Protein AF-A0A9E1ZHQ7-F1 (afdb_monomer)

Nearest PDB structures (foldseek):
  6vxn-assembly1_A  TM=8.717E-01  e=4.088E-06  Arabidopsis thaliana
  6vxm-assembly1_A  TM=8.747E-01  e=6.901E-06  Arabidopsis thaliana
  2vv5-assembly1_G  TM=8.905E-01  e=1.418E-05  Escherichia coli
  4age-assembly1_C  TM=8.911E-01  e=2.099E-05  Escherichia coli
  4agf-assembly1_G  TM=8.908E-01  e=3.319E-05  Escherichia coli

Mean predicted aligned error: 6.9 Å

Secondary structure (DSSP, 8-state):
--HHHHHHHHHHHHHH-SS-TT-EEEETTEEEEEEEE-SSEEEEEETTEEEEEEHHHHHHS--EE--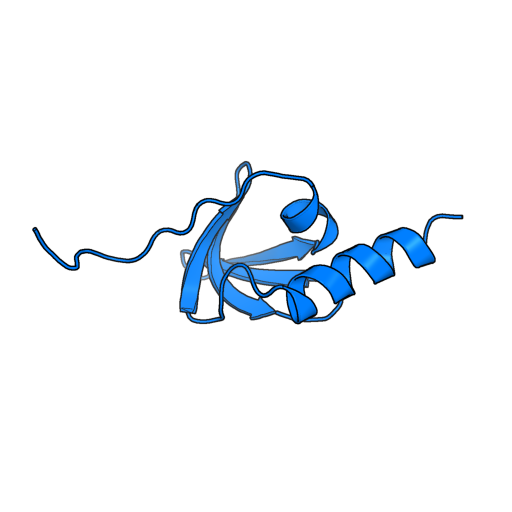-S----

pLDDT: mean 83.18, std 15.68, range [42.41, 97.25]

Structure (mmCIF, N/CA/C/O backbone):
data_AF-A0A9E1ZHQ7-F1
#
_entry.id   AF-A0A9E1ZHQ7-F1
#
loop_
_atom_site.group_PDB
_atom_site.id
_atom_site.type_symbol
_atom_site.label_atom_id
_atom_site.label_alt_id
_atom_site.label_comp_id
_atom_site.label_asym_id
_atom_site.label_entity_id
_atom_site.label_seq_id
_atom_site.pdbx_PDB_ins_code
_atom_site.Cartn_x
_atom_site.Cartn_y
_atom_site.Cartn_z
_atom_site.occupancy
_atom_site.B_iso_or_equiv
_atom_site.auth_seq_id
_atom_site.auth_comp_id
_atom_site.auth_asym_id
_atom_site.auth_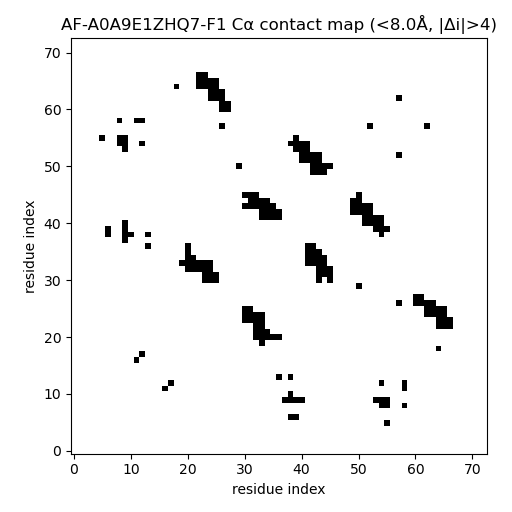atom_id
_atom_site.pdbx_PDB_model_num
ATOM 1 N N . LYS A 1 1 ? 23.842 2.856 -4.893 1.00 51.81 1 LYS A N 1
ATOM 2 C CA . LYS A 1 1 ? 23.590 1.412 -5.144 1.00 51.81 1 LYS A CA 1
ATOM 3 C C . LYS A 1 1 ? 22.141 1.041 -4.773 1.00 51.81 1 LYS A C 1
ATOM 5 O O . LYS A 1 1 ? 21.796 -0.129 -4.722 1.00 51.81 1 LYS A O 1
ATOM 10 N N . ASP A 1 2 ? 21.270 2.041 -4.593 1.00 58.66 2 ASP A N 1
ATOM 11 C CA . ASP A 1 2 ? 20.046 1.920 -3.788 1.00 58.66 2 ASP A CA 1
ATOM 12 C C . ASP A 1 2 ? 18.763 2.006 -4.625 1.00 58.66 2 ASP A C 1
ATOM 14 O O . ASP A 1 2 ? 17.677 1.671 -4.158 1.00 58.66 2 ASP A O 1
ATOM 18 N N . SER A 1 3 ? 18.875 2.405 -5.894 1.00 53.53 3 SER A N 1
ATOM 19 C CA . SER A 1 3 ? 17.721 2.584 -6.779 1.00 53.53 3 SER A CA 1
ATOM 20 C C . SER A 1 3 ? 17.052 1.262 -7.171 1.00 53.53 3 SER A C 1
ATOM 22 O O . SER A 1 3 ? 15.839 1.236 -7.339 1.00 53.53 3 SER A O 1
ATOM 24 N N . ILE A 1 4 ? 17.810 0.160 -7.269 1.00 54.41 4 ILE A N 1
ATOM 25 C CA . ILE A 1 4 ? 17.269 -1.165 -7.630 1.00 54.41 4 ILE A CA 1
ATOM 26 C C . ILE A 1 4 ? 16.599 -1.832 -6.419 1.00 54.41 4 ILE A C 1
ATOM 28 O O . ILE A 1 4 ? 15.501 -2.364 -6.555 1.00 54.41 4 ILE A O 1
ATOM 32 N N . SER A 1 5 ? 17.188 -1.738 -5.220 1.00 55.78 5 SER A N 1
ATOM 33 C CA . SER A 1 5 ? 16.584 -2.290 -3.993 1.00 55.78 5 SER A CA 1
ATOM 34 C C . SER A 1 5 ? 15.261 -1.608 -3.624 1.00 55.78 5 SER A C 1
ATOM 36 O O . SER A 1 5 ? 14.321 -2.273 -3.185 1.00 55.78 5 SER A O 1
ATOM 38 N N . ASN A 1 6 ? 15.157 -0.294 -3.854 1.00 55.81 6 ASN A N 1
ATOM 39 C CA . ASN A 1 6 ? 13.916 0.457 -3.647 1.00 55.81 6 ASN A CA 1
ATOM 40 C C . ASN A 1 6 ? 12.844 0.148 -4.709 1.00 55.81 6 ASN A C 1
ATOM 42 O O . ASN A 1 6 ? 11.656 0.225 -4.410 1.00 55.81 6 ASN A O 1
ATOM 46 N N . LEU A 1 7 ? 13.240 -0.223 -5.934 1.00 59.53 7 LEU A N 1
ATOM 47 C CA . LEU A 1 7 ? 12.303 -0.672 -6.972 1.00 59.53 7 LEU A CA 1
ATOM 48 C C . LEU A 1 7 ? 11.771 -2.081 -6.679 1.00 59.53 7 LEU A C 1
ATOM 50 O O . LEU A 1 7 ? 10.579 -2.336 -6.831 1.00 59.53 7 LEU A O 1
ATOM 54 N N . LEU A 1 8 ? 12.645 -2.988 -6.228 1.00 61.22 8 LEU A N 1
ATOM 55 C CA . LEU A 1 8 ? 12.295 -4.388 -5.979 1.00 61.22 8 LEU A CA 1
ATOM 56 C C . LEU A 1 8 ? 11.252 -4.525 -4.862 1.00 61.22 8 LEU A C 1
ATOM 58 O O . LEU A 1 8 ? 10.298 -5.285 -4.992 1.00 61.22 8 LEU A O 1
ATOM 62 N N . SER A 1 9 ? 11.384 -3.732 -3.798 1.00 59.84 9 SER A N 1
ATOM 63 C CA . SER A 1 9 ? 10.414 -3.708 -2.695 1.00 59.84 9 SER A CA 1
ATOM 64 C C . SER A 1 9 ? 9.044 -3.152 -3.112 1.00 59.84 9 SER A C 1
ATOM 66 O O . SER A 1 9 ? 8.023 -3.541 -2.554 1.00 59.84 9 SER A O 1
ATOM 68 N N . GLY A 1 10 ? 9.008 -2.308 -4.145 1.00 61.09 10 GLY A N 1
ATOM 69 C CA . GLY A 1 10 ? 7.785 -1.856 -4.802 1.00 61.09 10 GLY A CA 1
ATOM 70 C C . GLY A 1 10 ? 7.068 -2.928 -5.621 1.00 61.09 10 GLY A C 1
ATOM 71 O O . GLY A 1 10 ? 5.845 -3.038 -5.574 1.00 61.09 10 GLY A O 1
ATOM 72 N N . VAL A 1 11 ? 7.840 -3.748 -6.336 1.00 71.62 11 VAL A N 1
ATOM 73 C CA . VAL A 1 11 ? 7.336 -4.836 -7.187 1.00 71.62 11 VAL A CA 1
ATOM 74 C C . VAL A 1 11 ? 6.829 -6.020 -6.357 1.00 71.62 11 VAL A C 1
ATOM 76 O O . VAL A 1 11 ? 5.812 -6.613 -6.703 1.00 71.62 11 VAL A O 1
ATOM 79 N N . LEU A 1 12 ? 7.483 -6.348 -5.239 1.00 71.81 12 LEU A N 1
ATOM 80 C CA . LEU A 1 12 ? 7.106 -7.504 -4.416 1.00 71.81 12 LEU A CA 1
ATOM 81 C C . LEU A 1 12 ? 5.716 -7.376 -3.781 1.00 71.81 12 LEU A C 1
ATOM 83 O O . LEU A 1 12 ? 5.015 -8.378 -3.686 1.00 71.81 12 LEU A O 1
ATOM 87 N N . ILE A 1 13 ? 5.281 -6.170 -3.406 1.00 78.75 13 ILE A N 1
ATOM 88 C CA . ILE A 1 13 ? 3.915 -5.957 -2.897 1.00 78.75 13 ILE A CA 1
ATOM 89 C C . ILE A 1 13 ? 2.878 -6.204 -3.994 1.00 78.75 13 ILE A C 1
ATOM 91 O O . ILE A 1 13 ? 1.850 -6.815 -3.729 1.00 78.75 13 ILE A O 1
ATOM 95 N N . LEU A 1 14 ? 3.161 -5.803 -5.234 1.00 75.44 14 LEU A N 1
ATOM 96 C CA . LEU A 1 14 ? 2.258 -6.047 -6.361 1.00 75.44 14 LEU A CA 1
ATOM 97 C C . LEU A 1 14 ? 2.178 -7.531 -6.751 1.00 75.44 14 LEU A C 1
ATOM 99 O O . LEU A 1 14 ? 1.149 -7.958 -7.272 1.00 75.44 14 LEU A O 1
ATOM 103 N N . ILE A 1 15 ? 3.247 -8.299 -6.509 1.00 78.12 15 ILE A N 1
ATOM 104 C CA . ILE A 1 15 ? 3.297 -9.746 -6.763 1.00 78.12 15 ILE A CA 1
ATOM 105 C C . ILE A 1 15 ? 2.610 -10.525 -5.638 1.00 78.12 15 ILE A C 1
ATOM 107 O O . ILE A 1 15 ? 1.778 -11.382 -5.915 1.00 78.12 15 ILE A O 1
ATOM 111 N N . HIS A 1 16 ? 2.965 -10.252 -4.380 1.00 80.75 16 HIS A N 1
ATOM 112 C CA . HIS A 1 16 ? 2.471 -11.018 -3.235 1.00 80.75 16 HIS A CA 1
ATOM 113 C C . HIS A 1 16 ? 1.109 -10.557 -2.723 1.00 80.75 16 HIS A C 1
ATOM 115 O O . HIS A 1 16 ? 0.464 -11.337 -2.034 1.00 80.75 16 HIS A O 1
ATOM 121 N N . ARG A 1 17 ? 0.703 -9.316 -3.034 1.00 82.06 17 ARG A N 1
ATOM 122 C CA . ARG A 1 17 ? -0.572 -8.693 -2.638 1.00 82.06 17 ARG A CA 1
ATOM 123 C C . ARG A 1 17 ? -1.041 -9.102 -1.235 1.00 82.06 17 ARG A C 1
ATOM 125 O O . ARG A 1 17 ? -2.072 -9.748 -1.099 1.00 82.06 17 ARG A O 1
ATOM 132 N N . PRO A 1 18 ? -0.290 -8.758 -0.176 1.00 86.38 18 PRO A N 1
ATOM 133 C CA . PRO A 1 18 ? -0.678 -9.122 1.187 1.00 86.38 18 PRO A CA 1
ATOM 134 C C . PRO A 1 18 ? -1.979 -8.446 1.651 1.00 86.38 18 PRO A C 1
ATOM 136 O O . PRO A 1 18 ? -2.534 -8.857 2.659 1.00 86.38 18 PRO A O 1
ATOM 139 N N . PHE A 1 19 ? -2.422 -7.403 0.950 1.00 91.75 19 PHE A N 1
ATOM 140 C CA . PHE A 1 19 ? -3.666 -6.666 1.143 1.00 91.75 19 PHE A CA 1
ATOM 141 C C . PHE A 1 19 ? -4.079 -6.073 -0.212 1.00 91.75 19 PHE A C 1
ATOM 143 O O . PHE A 1 19 ? -3.238 -5.918 -1.111 1.00 91.75 19 PHE A O 1
ATOM 150 N N . ASP A 1 20 ? -5.342 -5.689 -0.338 1.00 91.50 20 ASP A N 1
ATOM 151 C CA . ASP A 1 20 ? -5.917 -5.124 -1.553 1.00 91.50 20 ASP A CA 1
ATOM 152 C C . ASP A 1 20 ? -6.432 -3.691 -1.353 1.00 91.50 20 ASP A C 1
ATOM 154 O O . ASP A 1 20 ? -6.538 -3.152 -0.249 1.00 91.50 20 ASP A O 1
ATOM 158 N N . VAL A 1 21 ? -6.735 -3.031 -2.473 1.00 93.69 21 VAL A N 1
ATOM 159 C CA . VAL A 1 21 ? -7.484 -1.769 -2.454 1.00 93.69 21 VAL A CA 1
ATOM 160 C C . VAL A 1 21 ? -8.857 -2.033 -1.839 1.00 93.69 21 VAL A C 1
ATOM 162 O O . VAL A 1 21 ? -9.577 -2.912 -2.302 1.00 93.69 21 VAL A O 1
ATOM 165 N N . GLY A 1 22 ? -9.223 -1.246 -0.828 1.00 93.81 22 GLY A N 1
ATOM 166 C CA . GLY A 1 22 ? -10.426 -1.457 -0.020 1.00 93.81 22 GLY A CA 1
ATOM 167 C C . GLY A 1 22 ? -10.144 -1.986 1.387 1.00 93.81 22 GLY A C 1
ATOM 168 O O . GLY A 1 22 ? -10.980 -1.797 2.268 1.00 93.81 22 GLY A O 1
ATOM 169 N N . ASP A 1 23 ? -8.959 -2.542 1.641 1.00 95.00 23 ASP A N 1
ATOM 170 C CA . ASP A 1 23 ? -8.568 -2.918 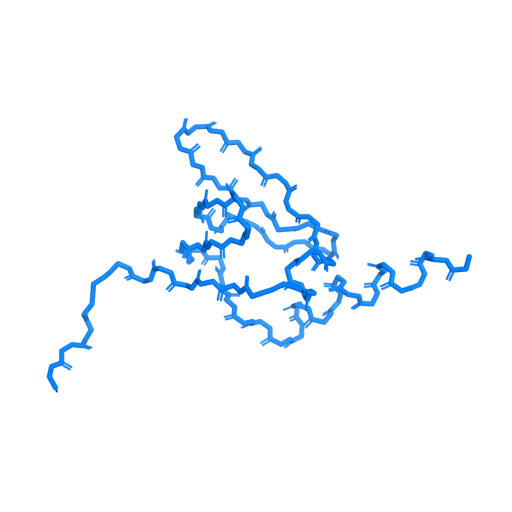2.997 1.00 95.00 23 ASP A CA 1
ATOM 171 C C . ASP A 1 23 ? -8.225 -1.679 3.822 1.00 95.00 23 ASP A C 1
ATOM 173 O O . ASP A 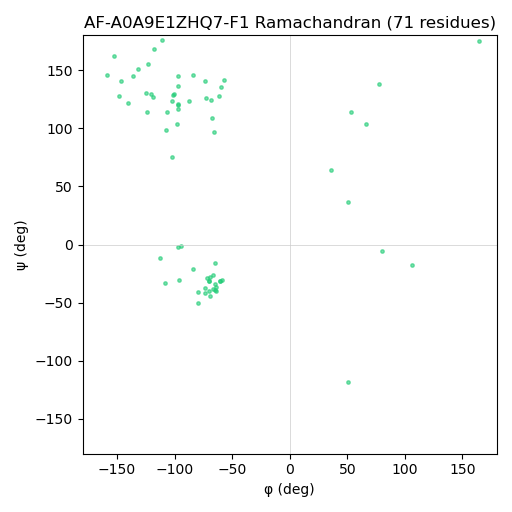1 23 ? -7.569 -0.749 3.348 1.00 95.00 23 ASP A O 1
ATOM 177 N N . THR A 1 24 ? -8.617 -1.667 5.094 1.00 95.62 24 THR A N 1
ATOM 178 C CA . THR A 1 24 ? -8.032 -0.726 6.053 1.00 95.62 24 THR A CA 1
ATOM 179 C C . THR A 1 24 ? -6.787 -1.372 6.627 1.00 95.62 24 THR A C 1
ATOM 181 O O . THR A 1 24 ? -6.860 -2.470 7.167 1.00 95.62 24 THR A O 1
ATOM 184 N N . ILE A 1 25 ? -5.635 -0.715 6.518 1.00 96.00 25 ILE A N 1
ATOM 185 C CA . ILE A 1 25 ? -4.378 -1.261 7.034 1.00 96.00 25 ILE A CA 1
ATOM 186 C C . ILE A 1 25 ? -3.722 -0.315 8.029 1.00 96.00 25 ILE A C 1
ATOM 188 O O . ILE A 1 25 ? -3.899 0.903 7.970 1.00 96.00 25 ILE A O 1
ATOM 192 N N . LYS A 1 26 ? -2.899 -0.887 8.907 1.00 96.19 26 LYS A N 1
ATOM 193 C CA . LYS A 1 26 ? -2.031 -0.164 9.832 1.00 96.19 26 LYS A CA 1
ATOM 194 C C . LYS A 1 26 ? -0.585 -0.598 9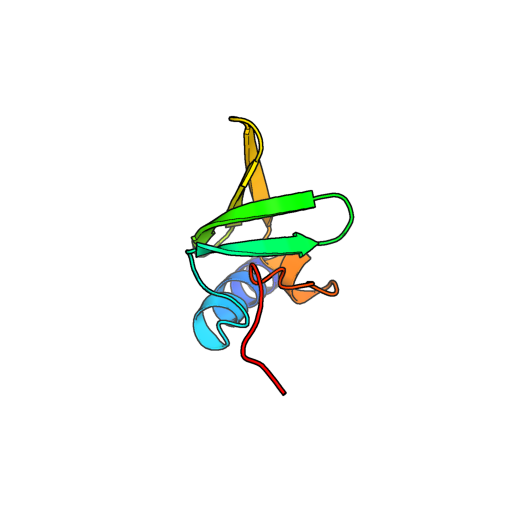.662 1.00 96.19 26 LYS A C 1
ATOM 196 O O . LYS A 1 26 ? -0.277 -1.787 9.692 1.00 96.19 26 LYS A O 1
ATOM 201 N N . VAL A 1 27 ? 0.309 0.378 9.535 1.00 95.19 27 VAL A N 1
ATOM 202 C CA . VAL A 1 27 ? 1.760 0.184 9.476 1.00 95.19 27 VAL A CA 1
ATOM 203 C C . VAL A 1 27 ? 2.454 1.296 10.260 1.00 95.19 27 VAL A C 1
ATOM 205 O O . VAL A 1 27 ? 2.307 2.484 9.968 1.00 95.19 27 VAL A O 1
ATOM 208 N N . LYS A 1 28 ? 3.241 0.923 11.274 1.00 94.50 28 LYS A N 1
ATOM 209 C CA . LYS A 1 28 ? 3.829 1.877 12.235 1.00 94.50 28 LYS A CA 1
ATOM 210 C C . LYS A 1 28 ? 2.754 2.818 12.815 1.00 94.50 28 LYS A C 1
ATOM 212 O O . LYS A 1 28 ? 1.823 2.359 13.467 1.00 94.50 28 LYS A O 1
ATOM 217 N N . SER A 1 29 ? 2.890 4.124 12.587 1.00 93.81 29 SER A N 1
ATOM 218 C CA . SER A 1 29 ? 1.969 5.181 13.019 1.00 93.81 29 SER A CA 1
ATOM 219 C C . SER A 1 29 ? 0.929 5.562 11.960 1.00 93.81 29 SER A C 1
ATOM 221 O O . SER A 1 29 ? 0.121 6.458 12.199 1.00 93.81 29 SER A O 1
ATOM 223 N N . PHE A 1 30 ? 0.971 4.939 10.779 1.00 95.31 30 PHE A N 1
ATOM 224 C CA . PHE A 1 30 ? 0.044 5.206 9.685 1.00 95.31 30 PHE A CA 1
ATOM 225 C C . PHE A 1 30 ? -1.074 4.173 9.691 1.00 95.31 30 PHE A C 1
ATOM 227 O O . PHE A 1 30 ? -0.829 2.979 9.853 1.00 95.31 30 PHE A O 1
ATOM 234 N N . GLU A 1 31 ? -2.296 4.643 9.497 1.00 95.75 31 GLU A N 1
ATOM 235 C CA . GLU A 1 31 ? -3.496 3.819 9.445 1.00 95.75 31 GLU A CA 1
ATOM 236 C C . GLU A 1 31 ? -4.463 4.452 8.450 1.00 95.75 31 GLU A C 1
ATOM 238 O O . GLU A 1 31 ? -4.551 5.681 8.390 1.00 95.75 31 GLU A O 1
ATOM 243 N N . GLY A 1 32 ? -5.156 3.640 7.658 1.00 96.25 32 GLY A N 1
ATOM 244 C CA . GLY A 1 32 ? -6.180 4.133 6.745 1.00 96.25 32 GLY A CA 1
ATOM 245 C C . GLY A 1 32 ? -6.579 3.131 5.672 1.00 96.25 32 GLY A C 1
ATOM 246 O O . GLY A 1 32 ? -5.984 2.062 5.537 1.00 96.25 32 GLY A O 1
ATOM 247 N N . LEU A 1 33 ? -7.587 3.520 4.895 1.00 96.62 33 LEU A N 1
ATOM 248 C CA . LEU A 1 33 ? -8.120 2.742 3.785 1.00 96.62 33 LEU A CA 1
ATOM 249 C C . LEU A 1 33 ? -7.146 2.765 2.605 1.00 96.62 33 LEU A C 1
ATOM 251 O O . LEU A 1 33 ? -6.780 3.841 2.124 1.00 96.62 33 LEU A O 1
ATOM 255 N N . VAL A 1 34 ? -6.755 1.598 2.103 1.00 96.56 34 VAL A N 1
ATOM 256 C CA . VAL A 1 34 ? -5.939 1.467 0.896 1.00 96.56 34 VAL A CA 1
ATOM 257 C C . VAL A 1 34 ? -6.771 1.916 -0.300 1.00 96.56 34 VAL A C 1
ATOM 259 O O . VAL A 1 34 ? -7.706 1.246 -0.724 1.00 96.56 34 VAL A O 1
ATOM 262 N N . SER A 1 35 ? -6.416 3.072 -0.853 1.00 96.50 35 SER A N 1
ATOM 263 C CA . SER A 1 35 ? -7.105 3.683 -1.996 1.00 96.50 35 SER A CA 1
ATOM 264 C C . SER A 1 35 ? -6.432 3.367 -3.332 1.00 96.50 35 SER A C 1
ATOM 266 O O . SER A 1 35 ? -7.084 3.327 -4.373 1.00 96.50 35 SER A O 1
ATOM 268 N N . THR A 1 36 ? -5.110 3.178 -3.340 1.00 94.56 36 THR A N 1
ATOM 269 C CA . THR A 1 36 ? -4.342 2.840 -4.548 1.00 94.56 36 THR A CA 1
ATOM 270 C C . THR A 1 36 ? -3.016 2.193 -4.164 1.00 94.56 36 THR A C 1
ATOM 272 O O . THR A 1 36 ? -2.412 2.576 -3.158 1.00 94.56 36 THR A O 1
ATOM 275 N N . ILE A 1 37 ? -2.548 1.251 -4.982 1.00 92.12 37 ILE A N 1
ATOM 276 C CA . ILE A 1 37 ? -1.231 0.625 -4.863 1.00 92.12 37 ILE A CA 1
ATOM 277 C C . ILE A 1 37 ? -0.498 0.820 -6.193 1.00 92.12 37 ILE A C 1
ATOM 279 O O . ILE A 1 37 ? -0.890 0.259 -7.215 1.00 92.12 37 ILE A O 1
ATOM 283 N N . ASP A 1 38 ? 0.577 1.601 -6.165 1.00 89.12 38 ASP A N 1
ATOM 284 C CA . ASP A 1 38 ? 1.426 1.881 -7.322 1.00 89.12 38 ASP A CA 1
ATOM 285 C C . ASP A 1 38 ? 2.788 1.204 -7.120 1.00 89.12 38 ASP A C 1
ATOM 287 O O . ASP A 1 38 ? 3.089 0.685 -6.048 1.00 89.12 38 ASP A O 1
ATOM 291 N N . LEU A 1 39 ? 3.684 1.281 -8.108 1.00 84.56 39 LEU A N 1
ATOM 292 C CA . LEU A 1 39 ? 5.030 0.698 -8.001 1.00 84.56 39 LEU A CA 1
ATOM 293 C C . LEU A 1 39 ? 5.859 1.247 -6.833 1.00 84.56 39 LEU A C 1
ATOM 295 O O . LEU A 1 39 ? 6.715 0.543 -6.313 1.00 84.56 39 LEU A O 1
ATOM 299 N N . ARG A 1 40 ? 5.651 2.502 -6.423 1.00 86.06 40 ARG A N 1
ATOM 300 C CA . ARG A 1 40 ? 6.483 3.157 -5.397 1.00 86.06 40 ARG A CA 1
ATOM 301 C C . ARG A 1 40 ? 5.765 3.351 -4.066 1.00 86.06 40 ARG A C 1
ATOM 303 O O . ARG A 1 40 ? 6.416 3.330 -3.020 1.00 86.06 40 ARG A O 1
ATOM 310 N N . TYR A 1 41 ? 4.458 3.581 -4.115 1.00 92.31 41 TYR A N 1
ATOM 311 C CA . TYR A 1 41 ? 3.673 3.996 -2.964 1.00 92.31 41 TYR A CA 1
ATOM 312 C C . TYR A 1 41 ? 2.356 3.241 -2.890 1.00 92.31 41 TYR A C 1
ATOM 314 O O . TYR A 1 41 ? 1.699 3.023 -3.904 1.00 92.31 41 TYR A O 1
ATOM 322 N N . THR A 1 42 ? 1.938 2.970 -1.663 1.00 93.38 42 THR A N 1
ATOM 323 C CA . THR A 1 42 ? 0.559 2.653 -1.319 1.00 93.38 42 THR A CA 1
ATOM 324 C C . THR A 1 42 ? -0.066 3.904 -0.720 1.00 93.38 42 THR A C 1
ATOM 326 O O . THR A 1 42 ? 0.499 4.536 0.178 1.00 93.38 42 THR A O 1
ATOM 329 N N . ARG 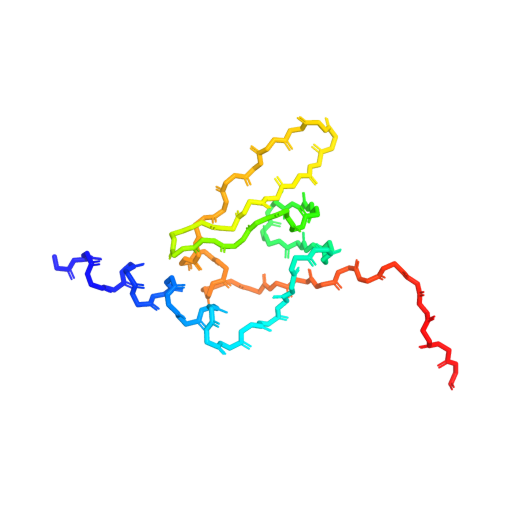A 1 43 ? -1.220 4.300 -1.249 1.00 96.69 43 ARG A N 1
ATOM 330 C CA . ARG A 1 43 ? -1.946 5.488 -0.812 1.00 96.69 43 ARG A CA 1
ATOM 331 C C . ARG A 1 43 ? -3.031 5.090 0.174 1.00 96.69 43 ARG A C 1
ATOM 333 O O . ARG A 1 43 ? -3.986 4.414 -0.208 1.00 96.69 43 ARG A O 1
ATOM 340 N N . LEU A 1 44 ? -2.907 5.563 1.408 1.00 97.25 44 LEU A N 1
ATOM 341 C CA . LEU A 1 44 ? -3.939 5.418 2.428 1.00 97.25 44 LEU A CA 1
ATOM 342 C C . LEU A 1 44 ? -4.795 6.680 2.491 1.00 97.25 44 LEU A C 1
ATOM 344 O O . LEU A 1 44 ? -4.291 7.792 2.310 1.00 97.25 44 LEU A O 1
ATOM 348 N N . GLN A 1 45 ? -6.078 6.503 2.765 1.00 97.19 45 GLN A N 1
ATOM 349 C CA . GLN A 1 45 ? -7.013 7.587 3.011 1.00 97.19 45 GLN A CA 1
ATOM 350 C C . GLN A 1 45 ? -7.588 7.456 4.421 1.00 97.19 45 GLN A C 1
ATOM 352 O O . GLN A 1 45 ? -8.088 6.397 4.798 1.00 97.19 45 GLN A O 1
ATOM 357 N N . ARG A 1 46 ? -7.500 8.535 5.201 1.00 95.69 46 ARG A N 1
ATOM 358 C CA . ARG A 1 46 ? -8.041 8.625 6.564 1.00 95.69 46 ARG A CA 1
ATOM 359 C C . ARG A 1 46 ? -8.475 10.062 6.828 1.00 95.69 46 ARG A C 1
ATOM 361 O O . ARG A 1 46 ? -7.691 10.969 6.587 1.00 95.69 46 ARG A O 1
ATOM 368 N N . ASP A 1 47 ? -9.709 10.273 7.281 1.00 93.50 47 ASP A N 1
ATOM 369 C CA . ASP A 1 47 ? -10.242 11.588 7.690 1.00 93.50 47 ASP A CA 1
ATOM 370 C C . ASP A 1 47 ? -10.033 12.726 6.669 1.00 93.50 47 ASP A C 1
ATOM 372 O O . ASP A 1 47 ? -9.765 13.873 7.016 1.00 93.50 47 ASP A O 1
ATOM 376 N N . GLY A 1 48 ? -10.128 12.409 5.374 1.00 92.25 48 GLY A N 1
ATOM 377 C CA . GLY A 1 48 ? -9.902 13.372 4.287 1.00 92.25 48 GLY A CA 1
ATOM 378 C C . GLY A 1 48 ? -8.427 13.635 3.949 1.00 92.25 48 GLY A C 1
ATOM 379 O O . GLY A 1 48 ? -8.144 14.291 2.946 1.00 92.25 48 GLY A O 1
ATOM 380 N N . GLU A 1 49 ? -7.485 13.079 4.709 1.00 94.19 49 GLU A N 1
ATOM 381 C CA . GLU A 1 49 ? -6.053 13.110 4.418 1.00 94.19 49 GLU A CA 1
ATOM 382 C C . GLU A 1 49 ? -5.653 11.984 3.449 1.00 94.19 49 GLU A C 1
ATOM 384 O O . GLU A 1 49 ? -6.186 10.871 3.485 1.00 94.19 49 GLU A O 1
ATOM 389 N N . LYS A 1 50 ? -4.673 12.274 2.582 1.00 96.69 50 LYS A N 1
ATOM 390 C CA . LYS A 1 50 ? -4.000 11.293 1.720 1.00 96.69 50 LYS A CA 1
ATOM 391 C C . LYS A 1 50 ? -2.592 11.031 2.243 1.00 96.69 50 LYS A C 1
ATOM 393 O O . LYS A 1 50 ? -1.726 11.896 2.137 1.00 96.69 50 LYS A O 1
ATOM 398 N N . ILE A 1 51 ? -2.346 9.816 2.713 1.00 97.12 51 ILE A N 1
ATOM 399 C CA . ILE A 1 51 ? -1.051 9.385 3.242 1.00 97.12 51 ILE A CA 1
ATOM 400 C C . ILE A 1 51 ? -0.345 8.544 2.176 1.00 97.12 51 ILE A C 1
ATOM 402 O O . ILE A 1 51 ? -0.877 7.545 1.696 1.00 97.12 51 ILE A O 1
ATOM 406 N N . LEU A 1 52 ? 0.864 8.948 1.786 1.00 96.12 52 LEU A N 1
ATOM 407 C CA . LEU A 1 52 ? 1.697 8.220 0.828 1.00 96.12 52 LEU A CA 1
ATOM 408 C C . LEU A 1 52 ? 2.722 7.362 1.566 1.00 96.12 52 LEU A C 1
ATOM 410 O O . LEU A 1 52 ? 3.733 7.872 2.048 1.00 96.12 52 LEU A O 1
ATOM 414 N N . VAL A 1 53 ? 2.484 6.054 1.625 1.00 94.56 53 VAL A N 1
ATOM 415 C CA . VAL A 1 53 ? 3.378 5.108 2.296 1.00 94.56 53 VAL A CA 1
ATOM 416 C C . VAL A 1 53 ? 4.307 4.468 1.262 1.00 94.56 53 VAL A C 1
ATOM 418 O O . VAL A 1 53 ? 3.815 3.847 0.320 1.00 94.56 53 VAL A O 1
ATOM 421 N N . PRO A 1 54 ? 5.643 4.597 1.382 1.00 92.00 54 PRO A N 1
ATOM 422 C CA . PRO A 1 54 ? 6.564 3.897 0.493 1.00 92.00 54 PRO A CA 1
ATOM 423 C C . PRO A 1 54 ? 6.370 2.384 0.594 1.00 92.00 54 PRO A C 1
ATOM 425 O O . PRO A 1 54 ? 6.333 1.839 1.697 1.00 92.00 54 PRO A O 1
ATOM 428 N N . ASN A 1 55 ? 6.335 1.686 -0.538 1.00 90.25 55 ASN A N 1
ATOM 429 C CA . ASN A 1 55 ? 6.179 0.227 -0.547 1.00 90.25 55 ASN A CA 1
ATOM 430 C C . ASN A 1 55 ? 7.318 -0.490 0.197 1.00 90.25 55 ASN A C 1
ATOM 432 O O . ASN A 1 55 ? 7.096 -1.499 0.857 1.00 90.25 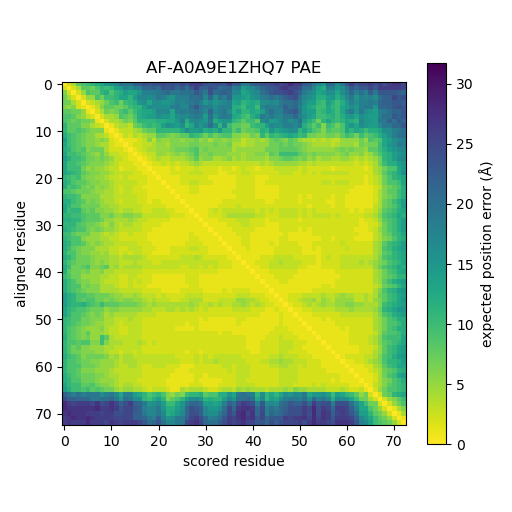55 ASN A O 1
ATOM 436 N N . SER A 1 56 ? 8.529 0.076 0.192 1.00 86.44 56 SER A N 1
ATOM 437 C CA . SER A 1 56 ? 9.646 -0.432 0.996 1.00 86.44 56 SER A CA 1
ATOM 438 C C . SER A 1 56 ? 9.372 -0.416 2.501 1.00 86.44 56 SER A C 1
ATOM 440 O O . SER A 1 56 ? 9.844 -1.301 3.213 1.00 86.44 56 SER A O 1
ATOM 442 N N . LEU A 1 57 ? 8.579 0.539 2.999 1.00 88.75 57 LEU A N 1
ATOM 443 C CA . LEU A 1 57 ? 8.165 0.581 4.401 1.00 88.75 57 LEU A CA 1
ATOM 444 C C . LEU A 1 57 ? 7.196 -0.563 4.713 1.00 88.75 57 LEU A C 1
ATOM 446 O O . LEU A 1 57 ? 7.358 -1.232 5.724 1.00 88.75 57 LEU A O 1
ATOM 450 N N . LEU A 1 58 ? 6.228 -0.809 3.836 1.00 90.38 58 LEU A N 1
ATOM 451 C CA . LEU A 1 58 ? 5.251 -1.890 3.987 1.00 90.38 58 LEU A CA 1
ATOM 452 C C . LEU A 1 58 ? 5.920 -3.268 3.922 1.00 90.38 58 LEU A C 1
ATOM 454 O O . LEU A 1 58 ? 5.611 -4.142 4.716 1.00 90.38 58 LEU A O 1
ATOM 458 N N . PHE A 1 59 ? 6.906 -3.444 3.043 1.00 84.88 59 PHE A N 1
ATOM 459 C CA . PHE A 1 59 ? 7.630 -4.710 2.928 1.00 84.88 59 PHE A CA 1
ATOM 460 C C . PHE A 1 59 ? 8.536 -5.012 4.135 1.00 84.88 59 PHE A C 1
ATOM 462 O O . PHE A 1 59 ? 8.766 -6.168 4.473 1.00 84.88 59 PHE A O 1
ATOM 469 N N . THR A 1 60 ? 9.086 -3.979 4.779 1.00 85.88 60 THR A N 1
ATOM 470 C CA . THR A 1 60 ? 10.065 -4.137 5.872 1.00 85.88 60 THR A CA 1
ATOM 471 C C . THR A 1 60 ? 9.454 -4.055 7.266 1.00 85.88 60 THR A C 1
ATOM 473 O O . THR A 1 60 ? 10.181 -4.181 8.249 1.00 85.88 60 THR A O 1
ATOM 476 N N . ASN A 1 61 ? 8.148 -3.806 7.383 1.00 89.81 61 ASN A N 1
ATOM 477 C CA . ASN A 1 61 ? 7.482 -3.633 8.669 1.00 89.81 61 ASN A CA 1
ATOM 478 C C . ASN A 1 61 ? 6.208 -4.477 8.734 1.00 89.81 61 ASN A C 1
ATOM 480 O O . ASN A 1 61 ? 5.573 -4.689 7.706 1.00 89.81 61 ASN A O 1
ATOM 484 N N . PRO A 1 62 ? 5.801 -4.922 9.934 1.00 92.75 62 PRO A N 1
ATOM 485 C CA . PRO A 1 62 ? 4.515 -5.577 10.112 1.00 92.75 62 PRO A CA 1
ATOM 486 C C . PRO A 1 62 ? 3.358 -4.689 9.642 1.00 92.75 62 PRO A C 1
ATOM 488 O O . PRO A 1 62 ? 3.358 -3.475 9.878 1.00 92.75 62 PRO A O 1
ATOM 491 N N . ILE A 1 63 ? 2.370 -5.325 9.017 1.00 93.06 63 ILE A N 1
ATOM 492 C CA . ILE A 1 63 ? 1.132 -4.702 8.552 1.00 93.06 63 ILE A CA 1
ATOM 493 C C . ILE A 1 63 ? -0.025 -5.413 9.246 1.00 93.06 63 ILE A C 1
ATOM 495 O O . ILE A 1 63 ? -0.093 -6.641 9.227 1.00 93.06 63 ILE A O 1
ATOM 499 N N . SER A 1 64 ? -0.931 -4.652 9.852 1.00 95.25 64 SER A N 1
ATOM 500 C CA . SER A 1 64 ? -2.207 -5.176 10.345 1.00 95.25 64 SER A CA 1
ATOM 501 C C . SER A 1 64 ? -3.302 -4.838 9.346 1.00 95.25 64 SER A C 1
ATOM 503 O O . SER A 1 64 ? -3.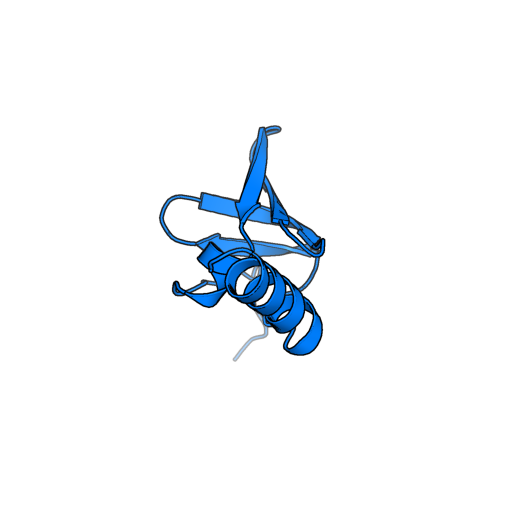430 -3.677 8.965 1.00 95.25 64 SER A O 1
ATOM 505 N N . ILE A 1 65 ? -4.086 -5.836 8.950 1.00 94.62 65 ILE A N 1
ATOM 506 C CA . ILE A 1 65 ? -5.272 -5.660 8.111 1.00 94.62 65 ILE A CA 1
ATOM 507 C C . ILE A 1 65 ? -6.475 -5.607 9.047 1.00 94.62 65 ILE A C 1
ATOM 509 O O . ILE A 1 65 ? -6.701 -6.514 9.845 1.00 94.62 65 ILE A O 1
ATOM 513 N N . LEU A 1 66 ? -7.189 -4.493 9.000 1.00 90.19 66 LEU A N 1
ATOM 514 C CA . LEU A 1 66 ? -8.339 -4.169 9.826 1.00 90.19 66 LEU A CA 1
ATOM 515 C C . LEU A 1 66 ? -9.588 -4.398 8.970 1.00 90.19 66 LEU A C 1
ATOM 517 O O . LEU A 1 66 ? -10.183 -3.456 8.449 1.00 90.19 66 LEU A O 1
ATOM 521 N N . SER A 1 67 ? -9.953 -5.660 8.764 1.00 78.12 67 SER A N 1
ATOM 522 C CA . SER A 1 67 ? -11.213 -6.006 8.106 1.00 78.12 67 SER A CA 1
ATOM 523 C C . SER A 1 67 ? -12.368 -5.626 9.033 1.00 78.12 67 SER A C 1
ATOM 525 O O . SER A 1 67 ? -12.405 -6.033 10.196 1.00 78.12 67 SER A O 1
ATOM 527 N N . GLY A 1 68 ? -13.295 -4.802 8.542 1.00 67.06 68 GLY A N 1
ATOM 528 C CA . GLY A 1 68 ? -14.505 -4.442 9.272 1.00 67.06 68 GLY A CA 1
ATOM 529 C C . GLY A 1 68 ? -15.396 -5.669 9.456 1.00 67.06 68 GLY A C 1
ATOM 530 O O . GLY A 1 68 ? -16.136 -6.009 8.549 1.00 67.06 68 GLY A O 1
ATOM 531 N N . SER A 1 69 ? -15.288 -6.297 10.629 1.00 56.00 69 SER A N 1
ATOM 532 C CA . SER A 1 69 ? -16.199 -7.280 11.239 1.00 56.00 69 SER A CA 1
ATOM 533 C C . SER A 1 69 ? -16.606 -8.525 10.428 1.00 56.00 69 SER A C 1
ATOM 535 O O . SER A 1 69 ? -17.434 -8.435 9.533 1.00 56.00 69 SER A O 1
ATOM 537 N N . ALA A 1 70 ? -16.150 -9.675 10.940 1.00 55.56 70 ALA A N 1
AT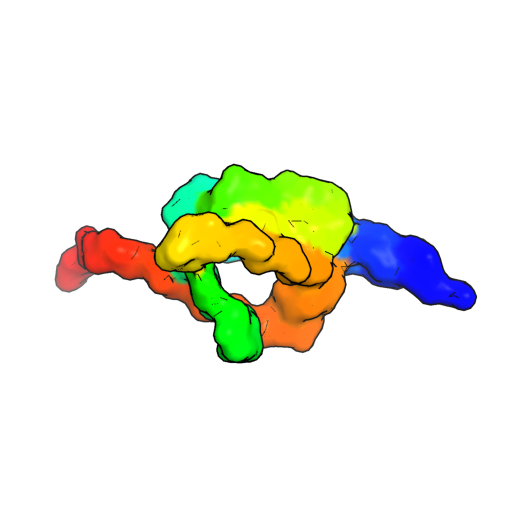OM 538 C CA . ALA A 1 70 ? -16.897 -10.932 11.088 1.00 55.56 70 ALA A CA 1
ATOM 539 C C . ALA A 1 70 ? -17.338 -11.694 9.822 1.00 55.56 70 ALA A C 1
ATOM 541 O O . ALA A 1 70 ? -18.371 -11.395 9.244 1.00 55.56 70 ALA A O 1
ATOM 542 N N . ASP A 1 71 ? -16.615 -12.775 9.528 1.00 52.31 71 ASP A N 1
ATOM 543 C CA . ASP A 1 71 ? -17.221 -14.114 9.551 1.00 52.31 71 ASP A CA 1
ATOM 544 C C . ASP A 1 71 ? -16.626 -14.764 10.822 1.00 52.31 71 ASP A C 1
ATOM 546 O O . ASP A 1 71 ? -15.400 -14.852 10.935 1.00 52.31 71 ASP A O 1
ATOM 550 N N . GLU A 1 72 ? -17.337 -14.779 11.955 1.00 52.47 72 GLU A N 1
ATOM 551 C CA . GLU A 1 72 ? -18.397 -15.730 12.363 1.00 52.47 72 GLU A CA 1
ATOM 552 C C . GLU A 1 72 ? -17.801 -17.072 12.837 1.00 52.47 72 GLU A C 1
ATOM 554 O O . GLU A 1 72 ? -16.794 -17.523 12.302 1.00 52.47 72 GLU A O 1
ATOM 559 N N . ASP A 1 73 ? -18.368 -17.611 13.923 1.00 42.41 73 ASP A N 1
ATOM 560 C CA . ASP A 1 73 ? -17.887 -18.754 14.727 1.00 42.41 73 ASP A CA 1
ATOM 561 C C . ASP A 1 73 ? -17.323 -19.968 13.954 1.00 42.41 73 ASP A C 1
ATOM 563 O O . ASP A 1 73 ? -17.902 -20.367 12.917 1.00 42.41 73 ASP A O 1
#

Foldseek 3Di:
DCPVVLQVLLVVCVVVVPDDQQWWKDADPDTAGQNDRDSFFTWGDDPNDTDTHGSNSVSVTDMDTDPDDDDDD

Sequence (73 aa):
KDSISNLLSGVLILIHRPFDVGDTIKVKSFEGLVSTIDLRYTRLQRDGEKILVPNSLLFTNPISILSGSADED

Radius of gyration: 12.84 Å; Cα contacts (8 Å, |Δi|>4): 111; chains: 1; bounding box: 42×32×23 Å

Solvent-accessible surface area (backbone atoms only — not comparable to full-atom values): 4348 Å² total; per-residue (Å²): 139,57,71,61,63,55,47,49,34,11,49,49,49,73,73,66,47,92,69,54,76,73,40,29,38,38,43,92,94,47,62,26,34,28,73,42,79,53,63,59,34,36,32,29,39,45,98,91,43,80,45,80,42,47,26,49,55,60,71,74,41,76,70,48,78,53,74,87,74,80,88,73,135